Protein AF-A0A877EHP0-F1 (afdb_monomer)

InterPro domains:
  IPR005797 Cytochrome b/b6, N-terminal domain [PF00033] (1-67)
  IPR005797 Cytochrome b/b6, N-terminal domain [PS51002] (1-67)
  IPR016174 Di-haem cytochrome, transmembrane [SSF81342] (1-67)
  IPR027387 Cytochrome b/b6-like domain superfamily [G3DSA:1.20.810.10] (1-67)

Organism: NCBI:txid2794849

Foldseek 3Di:
DVVLVVLLVVLVVVLVVQADPDPVCRVVSLVCLCPVNDCSVVSVCCNVVSVVVVVVVVCVVVVVVVD

pLDDT: mean 96.12, std 1.93, range [85.19, 98.12]

Radius of gyration: 14.73 Å; Cα contacts (8 Å, |Δi|>4): 42; chains: 1; bounding box: 39×14×40 Å

Mean predicted aligned error: 2.7 Å

Structure (mmCIF, N/CA/C/O backbone):
data_AF-A0A877EHP0-F1
#
_entry.id   AF-A0A877EHP0-F1
#
loop_
_atom_site.group_PDB
_atom_site.id
_atom_site.type_symbol
_atom_site.label_atom_id
_atom_site.label_alt_id
_atom_site.label_comp_id
_atom_site.label_asym_id
_atom_site.label_entity_id
_atom_site.label_seq_id
_atom_site.pdbx_PDB_ins_code
_atom_site.Cartn_x
_atom_site.Cartn_y
_atom_site.Cartn_z
_atom_site.occupancy
_atom_site.B_iso_or_equiv
_atom_site.auth_seq_id
_atom_site.auth_comp_id
_atom_site.auth_asym_id
_atom_site.auth_atom_id
_atom_site.pdbx_PDB_model_num
ATOM 1 N N . LEU A 1 1 ? -16.300 -2.399 6.546 1.00 89.31 1 LEU A N 1
ATOM 2 C CA . LEU A 1 1 ? -15.295 -3.486 6.642 1.00 89.31 1 LEU A CA 1
ATOM 3 C C . LEU A 1 1 ? -15.316 -4.416 5.433 1.00 89.31 1 LEU A C 1
ATOM 5 O O . LEU A 1 1 ? -14.318 -4.424 4.732 1.00 89.31 1 LEU A O 1
ATOM 9 N N . GLY A 1 2 ? -16.412 -5.127 5.127 1.00 94.50 2 GLY A N 1
ATOM 10 C CA . GLY A 1 2 ? -16.447 -6.069 3.989 1.00 94.50 2 GLY A CA 1
ATOM 11 C C . GLY A 1 2 ? -16.062 -5.456 2.632 1.00 94.50 2 GLY A C 1
ATOM 12 O O . GLY A 1 2 ? -15.184 -5.975 1.954 1.00 94.50 2 GLY A O 1
ATOM 13 N N . ILE A 1 3 ? -16.631 -4.297 2.280 1.00 94.56 3 ILE A N 1
ATOM 14 C CA . ILE A 1 3 ? -16.286 -3.583 1.034 1.00 94.56 3 ILE A CA 1
ATOM 15 C C . ILE A 1 3 ? -14.817 -3.133 1.030 1.00 94.56 3 ILE A C 1
ATOM 17 O O . ILE A 1 3 ? -14.122 -3.323 0.037 1.00 94.56 3 ILE A O 1
ATOM 21 N N . CYS A 1 4 ? -14.320 -2.592 2.149 1.00 95.44 4 CYS A N 1
ATOM 22 C CA . CYS A 1 4 ? -12.916 -2.191 2.285 1.00 95.44 4 CYS A CA 1
ATOM 23 C C . CYS A 1 4 ? -11.972 -3.387 2.094 1.00 95.44 4 CYS A C 1
ATOM 25 O O . CYS A 1 4 ? -10.941 -3.251 1.448 1.00 95.44 4 CYS A O 1
ATOM 27 N N . LEU A 1 5 ? -12.338 -4.562 2.616 1.00 97.00 5 LEU A N 1
ATOM 28 C CA . LEU A 1 5 ? -11.550 -5.783 2.472 1.00 97.00 5 LEU A CA 1
ATOM 29 C C . LEU A 1 5 ? -11.471 -6.234 1.010 1.00 97.00 5 LEU A C 1
ATOM 31 O O . LEU A 1 5 ? -10.377 -6.461 0.502 1.00 97.00 5 LEU A O 1
ATOM 35 N N . VAL A 1 6 ? -12.613 -6.313 0.322 1.00 97.88 6 VAL A N 1
ATOM 36 C CA . VAL A 1 6 ? -12.656 -6.701 -1.098 1.00 97.88 6 VAL A CA 1
ATOM 37 C C . VAL A 1 6 ? -11.852 -5.718 -1.949 1.00 97.88 6 VA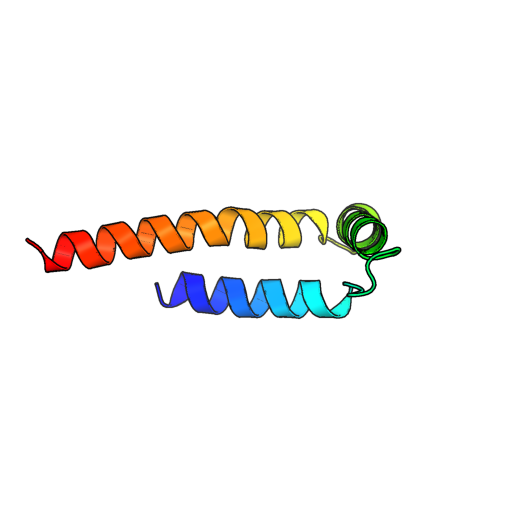L A C 1
ATOM 39 O O . VAL A 1 6 ? -11.028 -6.141 -2.757 1.00 97.88 6 VAL A O 1
ATOM 42 N N . ALA A 1 7 ? -12.021 -4.411 -1.725 1.00 96.12 7 ALA A N 1
ATOM 43 C CA . ALA A 1 7 ? -11.264 -3.386 -2.436 1.00 96.12 7 ALA A CA 1
ATOM 44 C C . ALA A 1 7 ? -9.744 -3.516 -2.212 1.00 96.12 7 ALA A C 1
ATOM 46 O O . ALA A 1 7 ? -8.981 -3.418 -3.174 1.00 96.12 7 ALA A O 1
ATOM 47 N N . GLN A 1 8 ? -9.295 -3.793 -0.981 1.00 97.69 8 GLN A N 1
ATOM 48 C CA . GLN A 1 8 ? -7.869 -3.971 -0.681 1.00 97.69 8 GLN A CA 1
ATOM 49 C C . GLN A 1 8 ? -7.281 -5.248 -1.285 1.00 97.69 8 GLN A C 1
ATOM 51 O O . GLN A 1 8 ? -6.159 -5.203 -1.785 1.00 97.69 8 GLN A O 1
ATOM 56 N N . ILE A 1 9 ? -8.024 -6.360 -1.291 1.00 98.00 9 ILE A N 1
ATOM 57 C CA . ILE A 1 9 ? -7.572 -7.611 -1.920 1.00 98.00 9 ILE A CA 1
ATOM 58 C C . ILE A 1 9 ? -7.419 -7.419 -3.429 1.00 98.00 9 ILE A C 1
ATOM 60 O O . ILE A 1 9 ? -6.382 -7.768 -3.986 1.00 98.00 9 ILE A O 1
ATOM 64 N N . LEU A 1 10 ? -8.421 -6.828 -4.088 1.00 98.06 10 LEU A N 1
ATOM 65 C CA . LEU A 1 10 ? -8.382 -6.616 -5.534 1.00 98.06 10 LEU A CA 1
ATOM 66 C C . LEU A 1 10 ? -7.241 -5.673 -5.925 1.00 98.06 10 LEU A C 1
ATOM 68 O O . LEU A 1 10 ? -6.397 -6.032 -6.741 1.00 98.06 10 LEU A O 1
ATOM 72 N N . THR A 1 11 ? -7.168 -4.490 -5.311 1.00 96.88 11 THR A N 1
ATOM 73 C CA . THR A 1 11 ? -6.102 -3.520 -5.614 1.00 96.88 11 THR A CA 1
ATOM 74 C C . THR A 1 11 ? -4.713 -4.060 -5.270 1.00 96.88 11 THR A C 1
ATOM 76 O O . THR A 1 11 ? -3.783 -3.864 -6.049 1.00 96.88 11 THR A O 1
ATOM 79 N N . GLY A 1 12 ? -4.578 -4.790 -4.158 1.00 97.50 12 GLY A N 1
ATOM 80 C CA . GLY A 1 12 ? -3.329 -5.426 -3.744 1.00 97.50 12 GLY A CA 1
ATOM 81 C C . GLY A 1 12 ? -2.863 -6.511 -4.714 1.00 97.50 12 GLY A C 1
ATOM 82 O O . GLY A 1 12 ? -1.685 -6.547 -5.056 1.00 97.50 12 GLY A O 1
ATOM 83 N N . LEU A 1 13 ? -3.780 -7.342 -5.222 1.00 97.75 13 LEU A N 1
ATOM 84 C CA . LEU A 1 13 ? -3.461 -8.357 -6.229 1.00 97.75 13 LEU A CA 1
ATOM 85 C C . LEU A 1 13 ? -2.968 -7.716 -7.534 1.00 97.75 13 LEU A C 1
ATOM 87 O O . LEU A 1 13 ? -1.958 -8.148 -8.082 1.00 97.75 13 LEU A O 1
ATOM 91 N N . PHE A 1 14 ? -3.629 -6.649 -7.997 1.00 94.75 14 PHE A N 1
ATOM 92 C CA . PHE A 1 14 ? -3.184 -5.900 -9.178 1.00 94.75 14 PHE A CA 1
ATOM 93 C C . PHE A 1 14 ? -1.810 -5.251 -8.988 1.00 94.75 14 PHE A C 1
ATOM 95 O O . PHE A 1 14 ? -0.985 -5.294 -9.897 1.00 94.75 14 PHE A O 1
ATOM 102 N N . LEU A 1 15 ? -1.532 -4.697 -7.807 1.00 96.44 15 LEU A N 1
ATOM 103 C CA . LEU A 1 15 ? -0.216 -4.146 -7.479 1.00 96.44 15 LEU A CA 1
ATOM 104 C C . LEU A 1 15 ? 0.864 -5.234 -7.441 1.00 96.44 15 LEU A C 1
ATOM 106 O O . LEU A 1 15 ? 1.951 -5.030 -7.977 1.00 96.44 15 LEU A O 1
ATOM 110 N N . ALA A 1 16 ? 0.556 -6.397 -6.863 1.00 96.69 16 ALA A N 1
ATOM 111 C CA . ALA A 1 16 ? 1.488 -7.515 -6.747 1.00 96.69 16 ALA A CA 1
ATOM 112 C C . ALA A 1 16 ? 1.928 -8.072 -8.110 1.00 96.69 16 ALA A C 1
ATOM 114 O O . ALA A 1 16 ? 3.076 -8.481 -8.246 1.00 96.69 16 ALA A O 1
ATOM 115 N N . MET A 1 17 ? 1.068 -8.029 -9.135 1.00 96.50 17 MET A N 1
ATOM 116 C CA . MET A 1 17 ? 1.432 -8.453 -10.496 1.00 96.50 17 MET A CA 1
ATOM 117 C C . MET A 1 17 ? 2.541 -7.597 -11.137 1.00 96.50 17 MET A C 1
ATOM 119 O O . MET A 1 17 ? 3.188 -8.050 -12.077 1.00 96.50 17 MET A O 1
ATOM 123 N N . HIS A 1 18 ? 2.770 -6.377 -10.642 1.00 95.06 18 HIS A N 1
ATOM 124 C CA . HIS A 1 18 ? 3.768 -5.441 -11.170 1.00 95.06 18 HIS A CA 1
ATOM 125 C C . HIS A 1 18 ? 4.882 -5.098 -10.167 1.00 95.06 18 HIS A C 1
ATOM 127 O O . HIS A 1 18 ? 5.770 -4.306 -10.488 1.00 95.06 18 HIS A O 1
ATOM 133 N N . TYR A 1 19 ? 4.823 -5.647 -8.953 1.00 96.38 19 TYR A N 1
ATOM 134 C CA . TYR A 1 19 ? 5.761 -5.357 -7.872 1.00 96.38 19 TYR A CA 1
ATOM 135 C C . TYR A 1 19 ? 6.875 -6.407 -7.804 1.00 96.38 19 TYR A C 1
ATOM 137 O O . TYR A 1 19 ? 6.610 -7.606 -7.884 1.00 96.38 19 TYR A O 1
ATOM 145 N N . THR A 1 20 ? 8.111 -5.957 -7.577 1.00 96.25 20 THR A N 1
ATOM 146 C CA . THR A 1 20 ? 9.269 -6.838 -7.360 1.00 96.25 20 THR A CA 1
ATOM 147 C C . THR A 1 20 ? 9.701 -6.769 -5.899 1.00 96.25 20 THR A C 1
ATOM 149 O O . THR A 1 20 ? 9.912 -5.688 -5.359 1.00 96.25 20 THR A O 1
ATOM 152 N N . SER A 1 21 ? 9.858 -7.921 -5.244 1.00 94.44 21 SER A N 1
ATOM 153 C CA . SER A 1 21 ? 10.158 -8.008 -3.806 1.00 94.44 21 SER A CA 1
ATOM 154 C C . SER A 1 21 ? 11.644 -7.914 -3.442 1.00 94.44 21 SER A C 1
ATOM 156 O O . SER A 1 21 ? 11.982 -7.980 -2.263 1.00 94.44 21 SER A O 1
ATOM 158 N N . ASP A 1 22 ? 12.534 -7.801 -4.426 1.00 96.06 22 ASP A N 1
ATOM 159 C CA . ASP A 1 22 ? 13.973 -7.660 -4.202 1.00 96.06 22 ASP A CA 1
ATOM 160 C C . ASP A 1 22 ? 14.316 -6.249 -3.693 1.00 96.06 22 ASP A C 1
ATOM 162 O O . ASP A 1 22 ? 13.825 -5.249 -4.216 1.00 96.06 22 ASP A O 1
ATOM 166 N N . THR A 1 23 ? 15.166 -6.145 -2.670 1.00 94.75 23 THR A N 1
ATOM 167 C CA . THR A 1 23 ? 15.418 -4.875 -1.963 1.00 94.75 23 THR A CA 1
ATOM 168 C C . THR A 1 23 ? 16.094 -3.816 -2.832 1.00 94.75 23 THR A C 1
ATOM 170 O O . THR A 1 23 ? 15.919 -2.626 -2.569 1.00 94.75 23 THR A O 1
ATOM 173 N N . MET A 1 24 ? 16.815 -4.214 -3.886 1.00 96.31 24 MET A N 1
ATOM 174 C CA . MET A 1 24 ? 17.454 -3.281 -4.817 1.00 96.31 24 MET A CA 1
ATOM 175 C C . MET A 1 24 ? 16.463 -2.726 -5.849 1.00 96.31 24 MET A C 1
ATOM 177 O O . MET A 1 24 ? 16.670 -1.633 -6.375 1.00 96.31 24 MET A O 1
ATOM 181 N N . THR A 1 25 ? 15.376 -3.452 -6.132 1.00 95.31 25 THR A N 1
ATOM 182 C CA . THR A 1 25 ? 14.405 -3.114 -7.192 1.00 95.31 25 THR A CA 1
ATOM 183 C C . THR A 1 25 ? 12.989 -2.824 -6.687 1.0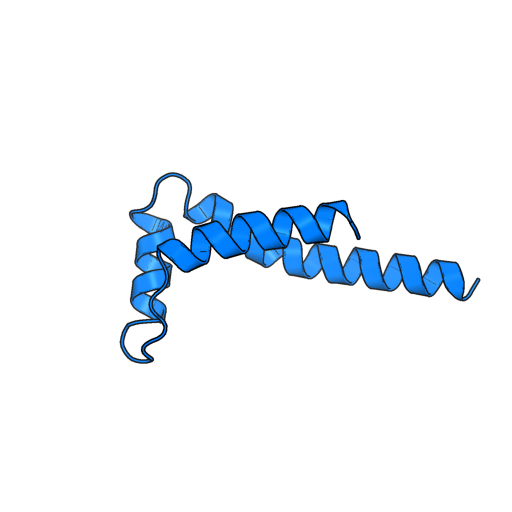0 95.31 25 THR A C 1
ATOM 185 O O . THR A 1 25 ? 12.132 -2.378 -7.451 1.00 95.31 25 THR A O 1
ATOM 188 N N . ALA A 1 26 ? 12.729 -2.986 -5.389 1.00 95.81 26 ALA A N 1
ATOM 189 C CA . ALA A 1 26 ? 11.421 -2.743 -4.789 1.00 95.81 26 ALA A CA 1
ATOM 190 C C . ALA A 1 26 ? 10.919 -1.318 -5.057 1.00 95.81 26 ALA A C 1
ATOM 192 O O . ALA A 1 26 ? 9.810 -1.128 -5.558 1.00 95.81 26 ALA A O 1
ATOM 193 N N . PHE A 1 27 ? 11.750 -0.302 -4.807 1.00 95.50 27 PHE A N 1
ATOM 194 C CA . PHE A 1 27 ? 11.353 1.088 -5.038 1.00 95.50 27 PHE A CA 1
ATOM 195 C C . PHE A 1 27 ? 11.170 1.408 -6.527 1.00 95.50 27 PHE A C 1
ATOM 197 O O . PHE A 1 27 ? 10.201 2.075 -6.898 1.00 95.50 27 PHE A O 1
ATOM 204 N N . SER A 1 28 ? 12.058 0.901 -7.389 1.00 95.81 28 SER A N 1
ATOM 205 C CA . SER A 1 28 ? 11.959 1.140 -8.830 1.00 95.81 28 SER A CA 1
ATOM 206 C C . SER A 1 28 ? 10.709 0.483 -9.433 1.00 95.81 28 SER A C 1
ATOM 208 O O . SER A 1 28 ? 10.042 1.093 -10.271 1.00 95.81 28 SER A O 1
ATOM 210 N N . SER A 1 29 ? 10.302 -0.691 -8.937 1.00 95.38 29 SER A N 1
ATOM 211 C CA . SER A 1 29 ? 9.045 -1.336 -9.343 1.00 95.38 29 SER A CA 1
ATOM 212 C C . SER A 1 29 ? 7.807 -0.511 -8.955 1.00 95.38 29 SER A C 1
ATOM 214 O O . SER A 1 29 ? 6.881 -0.366 -9.752 1.00 95.38 29 SER A O 1
ATOM 216 N N . VAL A 1 30 ? 7.812 0.155 -7.792 1.00 96.06 30 VAL A N 1
ATOM 217 C CA . VAL A 1 30 ? 6.733 1.082 -7.402 1.00 96.06 30 VAL A CA 1
ATOM 218 C C . VAL A 1 30 ? 6.698 2.315 -8.307 1.00 96.06 30 VAL A C 1
ATOM 220 O O . VAL A 1 30 ? 5.614 2.784 -8.665 1.00 96.06 30 VAL A O 1
ATOM 223 N N . THR A 1 31 ? 7.856 2.851 -8.705 1.00 96.06 31 THR A N 1
ATOM 224 C CA . THR A 1 31 ? 7.888 3.964 -9.666 1.00 96.06 31 THR A CA 1
ATOM 225 C C . THR A 1 31 ? 7.383 3.558 -11.048 1.00 96.06 31 THR A C 1
ATOM 227 O O . THR A 1 31 ? 6.643 4.336 -11.650 1.00 96.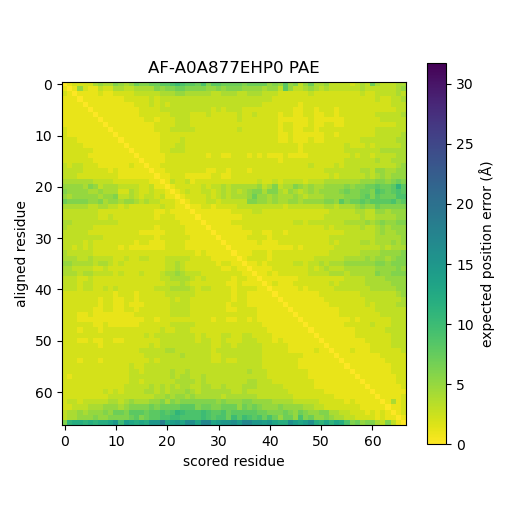06 31 THR A O 1
ATOM 230 N N . HIS A 1 32 ? 7.695 2.338 -11.494 1.00 95.94 32 HIS A N 1
ATOM 231 C CA . HIS A 1 32 ? 7.171 1.762 -12.732 1.00 95.94 32 HIS A CA 1
ATOM 232 C C . HIS A 1 32 ? 5.640 1.621 -12.679 1.00 95.94 32 HIS A C 1
ATOM 234 O O . HIS A 1 32 ? 4.941 2.072 -13.581 1.00 95.94 32 HIS A O 1
ATOM 240 N N . ILE A 1 33 ? 5.080 1.124 -11.569 1.00 96.50 33 ILE A N 1
ATOM 241 C CA . ILE A 1 33 ? 3.620 1.081 -11.360 1.00 96.50 33 ILE A CA 1
ATOM 242 C C . ILE A 1 33 ? 2.989 2.476 -11.476 1.00 96.50 33 ILE A C 1
ATOM 244 O O . ILE A 1 33 ? 1.922 2.632 -12.062 1.00 96.50 33 ILE A O 1
ATOM 248 N N . CYS A 1 34 ? 3.617 3.509 -10.915 1.00 96.06 34 CYS A N 1
ATOM 249 C CA . CYS A 1 34 ? 3.052 4.857 -10.962 1.00 96.06 34 CYS A CA 1
ATOM 250 C C . CYS A 1 34 ? 3.112 5.514 -12.345 1.00 96.06 34 CYS A C 1
ATOM 252 O O . CYS A 1 34 ? 2.245 6.337 -12.635 1.00 96.06 34 CYS A O 1
ATOM 254 N N . ARG A 1 35 ? 4.145 5.230 -13.143 1.00 94.81 35 ARG A N 1
ATOM 255 C CA . ARG A 1 35 ? 4.427 5.968 -14.384 1.00 94.81 35 ARG A CA 1
ATOM 256 C C . ARG A 1 35 ? 4.081 5.204 -15.652 1.00 94.81 35 ARG A C 1
ATOM 258 O O . ARG A 1 35 ? 3.605 5.821 -16.597 1.00 94.81 35 ARG A O 1
ATOM 265 N N . ASP A 1 36 ? 4.278 3.894 -15.638 1.00 95.31 36 ASP A N 1
ATOM 266 C CA . ASP A 1 36 ? 4.287 3.079 -16.850 1.00 95.31 36 ASP A CA 1
ATOM 267 C C . ASP A 1 36 ? 3.087 2.116 -16.912 1.00 95.31 36 ASP A C 1
ATOM 269 O O . ASP A 1 36 ? 2.679 1.694 -17.993 1.00 95.31 36 ASP A O 1
ATOM 273 N N . VAL A 1 37 ? 2.453 1.805 -15.772 1.00 95.25 37 VAL A N 1
ATOM 274 C CA . VAL A 1 37 ? 1.221 0.999 -15.725 1.00 95.25 37 VAL A CA 1
ATOM 275 C C . VAL A 1 37 ? -0.015 1.887 -15.903 1.00 95.25 37 VAL A C 1
ATOM 277 O O . VAL A 1 37 ? -0.216 2.867 -15.181 1.00 95.25 37 VAL A O 1
ATOM 280 N N . ASN A 1 38 ? -0.903 1.506 -16.827 1.00 96.06 38 ASN A N 1
ATOM 281 C CA . ASN A 1 38 ? -2.172 2.198 -17.069 1.00 96.06 38 ASN A CA 1
ATOM 282 C C . ASN A 1 38 ? -3.010 2.288 -15.786 1.00 96.06 38 ASN A C 1
ATOM 284 O O . ASN A 1 38 ? -3.326 1.273 -15.171 1.00 96.06 38 ASN A O 1
ATOM 288 N N . TYR A 1 39 ? -3.375 3.509 -15.380 1.00 95.88 39 TYR A N 1
ATOM 289 C CA . TYR A 1 39 ? -4.059 3.794 -14.107 1.00 95.88 39 TYR A CA 1
ATOM 290 C C . TYR A 1 39 ? -3.329 3.286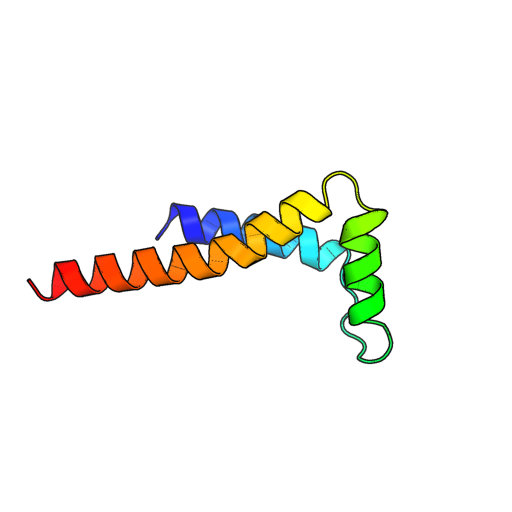 -12.848 1.00 95.88 39 TYR A C 1
ATOM 292 O O . TYR A 1 39 ? -3.902 3.304 -11.757 1.00 95.88 39 TYR A O 1
ATOM 300 N N . GLY A 1 40 ? -2.060 2.883 -12.947 1.00 95.12 40 GLY A N 1
ATOM 301 C CA . GLY A 1 40 ? -1.317 2.322 -11.822 1.00 95.12 40 GLY A CA 1
ATOM 302 C C . GLY A 1 40 ? -1.135 3.323 -10.679 1.00 95.12 40 GLY A C 1
ATOM 303 O O . GLY A 1 40 ? -1.242 2.951 -9.510 1.00 95.12 40 GLY A O 1
ATOM 304 N N . TRP A 1 41 ? -0.998 4.619 -10.990 1.00 96.25 41 TRP A N 1
ATOM 305 C CA . TRP A 1 41 ? -1.014 5.688 -9.984 1.00 96.25 41 TRP A CA 1
ATOM 306 C C . TRP A 1 41 ? -2.316 5.693 -9.167 1.00 96.25 41 TRP A C 1
ATOM 308 O O . TRP A 1 41 ? -2.268 5.746 -7.938 1.00 96.25 41 TRP A O 1
ATOM 318 N N . LEU A 1 42 ? -3.468 5.575 -9.835 1.00 96.75 42 LEU A N 1
ATOM 319 C CA . LEU A 1 42 ? -4.785 5.571 -9.203 1.00 96.75 42 LEU A CA 1
ATOM 320 C C . LEU A 1 42 ? -4.957 4.334 -8.319 1.00 96.75 42 LEU A C 1
ATOM 322 O O . LEU A 1 42 ? -5.369 4.465 -7.169 1.00 96.75 42 LEU A O 1
ATOM 326 N N . ILE A 1 43 ? -4.587 3.152 -8.821 1.00 96.56 43 ILE A N 1
ATOM 327 C CA . ILE A 1 43 ? -4.662 1.892 -8.066 1.00 96.56 43 ILE A CA 1
ATOM 328 C C . ILE A 1 43 ? -3.763 1.955 -6.825 1.00 96.56 43 ILE A C 1
ATOM 330 O O . ILE A 1 43 ? -4.193 1.566 -5.738 1.00 96.56 43 ILE A O 1
ATOM 334 N N . ARG A 1 44 ? -2.549 2.512 -6.945 1.00 97.19 44 ARG A N 1
ATOM 335 C CA . ARG A 1 44 ? -1.644 2.690 -5.801 1.00 97.19 44 ARG A CA 1
ATOM 336 C C . ARG A 1 44 ? -2.238 3.624 -4.750 1.00 97.19 44 ARG A C 1
ATOM 338 O O . ARG A 1 44 ? -2.183 3.315 -3.561 1.00 97.19 44 ARG A O 1
ATOM 345 N N . TYR A 1 45 ? -2.812 4.753 -5.168 1.00 97.75 45 TYR A N 1
ATOM 346 C CA . TYR A 1 45 ? -3.459 5.673 -4.233 1.00 97.75 45 TYR A CA 1
ATOM 347 C C . TYR A 1 45 ? -4.707 5.071 -3.599 1.00 97.75 45 TYR A C 1
ATOM 349 O O . TYR A 1 45 ? -4.923 5.286 -2.407 1.00 97.75 45 TYR A O 1
ATOM 357 N N . LEU A 1 46 ? -5.496 4.304 -4.350 1.00 97.56 46 LEU A N 1
ATOM 358 C CA . LEU A 1 46 ? -6.663 3.614 -3.819 1.00 97.56 46 LEU A CA 1
ATOM 359 C C . LEU A 1 46 ? -6.253 2.580 -2.765 1.00 97.56 46 LEU A C 1
ATOM 361 O O . LEU A 1 46 ? -6.849 2.559 -1.695 1.00 97.56 46 LEU A O 1
ATOM 365 N N . HIS A 1 47 ? -5.199 1.799 -3.014 1.00 98.12 47 HIS A N 1
ATOM 366 C CA . HIS A 1 47 ? -4.695 0.820 -2.051 1.00 98.12 47 HIS A CA 1
ATOM 367 C C . HIS A 1 47 ? -4.105 1.477 -0.791 1.00 98.12 47 HIS A C 1
ATOM 369 O O . HIS A 1 47 ? -4.383 1.050 0.331 1.00 98.12 47 HIS A O 1
ATOM 375 N N . ALA A 1 48 ? -3.321 2.549 -0.955 1.00 97.69 48 ALA A N 1
ATOM 376 C CA . ALA A 1 48 ? -2.704 3.259 0.166 1.00 97.69 48 ALA A CA 1
ATOM 377 C C . ALA A 1 48 ? -3.742 3.995 1.035 1.00 97.69 48 ALA A C 1
ATOM 379 O O . ALA A 1 48 ? -3.769 3.815 2.251 1.00 97.69 48 ALA A O 1
ATOM 380 N N . ASN A 1 49 ? -4.637 4.785 0.430 1.00 97.75 49 ASN A N 1
ATOM 381 C CA . ASN A 1 49 ? -5.689 5.493 1.173 1.00 97.75 49 ASN A CA 1
ATOM 382 C C . ASN A 1 49 ? -6.786 4.537 1.670 1.00 97.75 49 ASN A C 1
ATOM 384 O O . ASN A 1 49 ? -7.366 4.754 2.736 1.00 97.75 49 ASN A O 1
ATOM 388 N N . GLY A 1 50 ? -7.043 3.453 0.933 1.00 97.50 50 GLY A N 1
ATOM 389 C CA . GLY A 1 50 ? -7.962 2.386 1.318 1.00 97.50 50 GLY A CA 1
ATOM 390 C C . GLY A 1 50 ? -7.545 1.691 2.612 1.00 97.50 50 GLY A C 1
ATOM 391 O O . GLY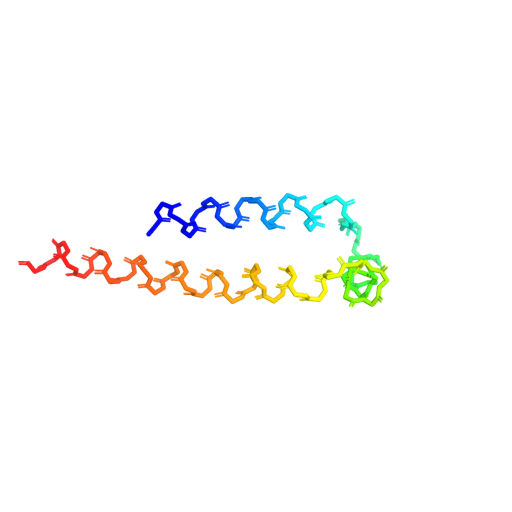 A 1 50 ? -8.411 1.349 3.418 1.00 97.50 50 GLY A O 1
ATOM 392 N N . ALA A 1 51 ? -6.240 1.566 2.876 1.00 97.62 51 ALA A N 1
ATOM 393 C CA . ALA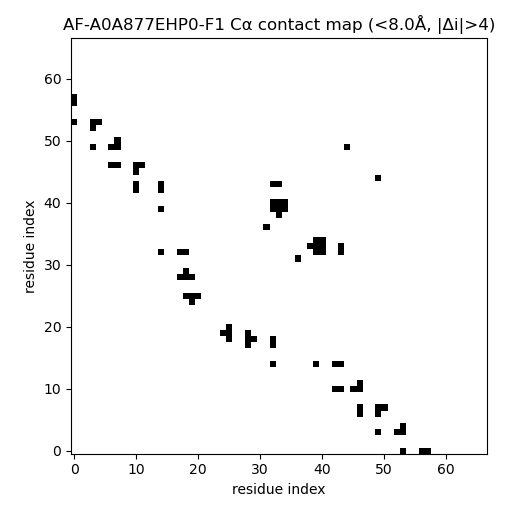 A 1 51 ? -5.735 1.056 4.149 1.00 97.62 51 ALA A CA 1
ATOM 394 C C . ALA A 1 51 ? -6.130 1.971 5.324 1.00 97.62 51 ALA A C 1
ATOM 396 O O . ALA A 1 51 ? -6.663 1.492 6.324 1.00 97.62 51 ALA A O 1
ATOM 397 N N . SER A 1 52 ? -5.967 3.291 5.189 1.00 97.75 52 SER A N 1
ATOM 398 C CA . SER A 1 52 ? -6.404 4.254 6.212 1.00 97.75 52 SER A CA 1
ATOM 399 C C . SER A 1 52 ? -7.918 4.202 6.438 1.00 97.75 52 SER A C 1
ATOM 401 O O . SER A 1 52 ? -8.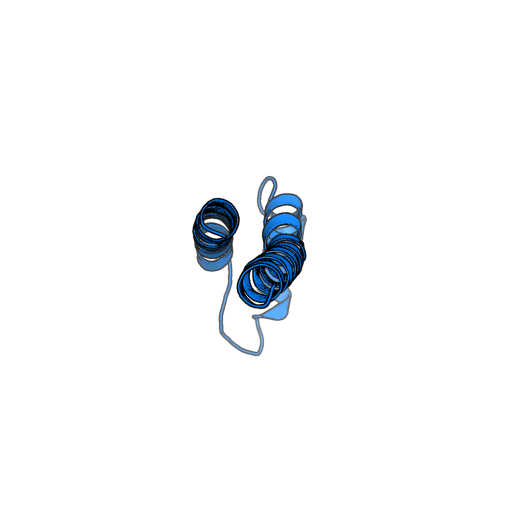377 4.152 7.580 1.00 97.75 52 SER A O 1
ATOM 403 N N . MET A 1 53 ? -8.706 4.138 5.359 1.00 96.12 53 MET A N 1
ATOM 404 C CA . MET A 1 53 ? -10.162 3.979 5.448 1.00 96.12 53 MET A CA 1
ATOM 405 C C . MET A 1 53 ? -10.552 2.675 6.159 1.00 96.12 53 MET A C 1
ATOM 407 O O . MET A 1 53 ? -11.499 2.668 6.946 1.00 96.12 53 MET A O 1
ATOM 411 N N . PHE A 1 54 ? -9.815 1.583 5.927 1.00 96.19 54 PHE A N 1
ATOM 412 C CA . PHE A 1 54 ? -10.041 0.309 6.605 1.00 96.19 54 PHE A CA 1
ATOM 413 C C . PHE A 1 54 ? -9.911 0.456 8.126 1.00 96.19 54 PHE A C 1
ATOM 415 O O . PHE A 1 54 ? -10.811 0.027 8.850 1.00 96.19 54 PHE A O 1
ATOM 422 N N . PHE A 1 55 ? -8.853 1.117 8.608 1.00 96.81 55 PHE A N 1
ATOM 423 C CA . PHE A 1 55 ? -8.668 1.384 10.039 1.00 96.81 55 PHE A CA 1
ATOM 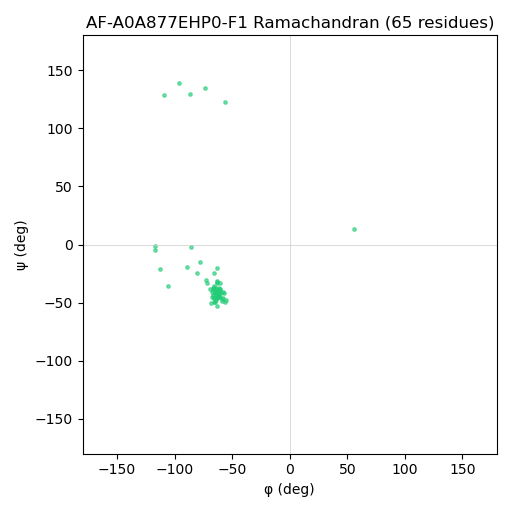424 C C . PHE A 1 55 ? -9.751 2.304 10.609 1.00 96.81 55 PHE A C 1
ATOM 426 O O . PHE A 1 55 ? -10.279 2.014 11.679 1.00 96.81 55 PHE A O 1
ATOM 433 N N . ILE A 1 56 ? -10.160 3.349 9.882 1.00 97.62 56 ILE A N 1
ATOM 434 C CA . ILE A 1 56 ? -11.277 4.212 10.303 1.00 97.62 56 ILE A CA 1
ATOM 435 C C . ILE A 1 56 ? -12.563 3.387 10.459 1.00 97.62 56 ILE A C 1
ATOM 437 O O . ILE A 1 56 ? -13.229 3.458 11.492 1.00 97.62 56 ILE A O 1
ATOM 441 N N . CYS A 1 57 ? -12.903 2.555 9.469 1.00 96.88 57 CYS A N 1
ATOM 442 C CA . CYS A 1 57 ? -14.062 1.667 9.549 1.00 96.88 57 CYS A CA 1
ATOM 443 C C . CYS A 1 57 ? -13.957 0.664 10.705 1.00 96.88 57 CYS A C 1
ATOM 445 O O . CYS A 1 57 ? -14.974 0.352 11.320 1.00 96.88 57 CYS A O 1
ATOM 447 N N . LEU A 1 58 ? -12.759 0.145 10.981 1.00 97.62 58 LEU A N 1
ATOM 448 C CA . LEU A 1 58 ? -12.513 -0.782 12.082 1.00 97.62 58 LEU A CA 1
ATOM 449 C C . LEU A 1 58 ? -12.735 -0.096 13.431 1.00 97.62 58 LEU A C 1
ATOM 451 O O . LEU A 1 58 ? -13.499 -0.613 14.243 1.00 97.62 58 LEU A O 1
ATOM 455 N N . PHE A 1 59 ? -12.153 1.085 13.647 1.00 97.56 59 PHE A N 1
ATOM 456 C CA . PHE A 1 59 ? -12.329 1.837 14.890 1.00 97.56 59 PHE A CA 1
ATOM 457 C C . PHE A 1 59 ? -13.786 2.232 15.125 1.00 97.56 59 PHE A C 1
ATOM 459 O O . PHE A 1 59 ? -14.287 2.045 16.230 1.00 97.56 59 PHE A O 1
ATOM 466 N N . LEU A 1 60 ? -14.497 2.695 14.092 1.00 97.06 60 LEU A N 1
ATOM 467 C CA . LEU A 1 60 ? -15.927 2.999 14.203 1.00 97.06 60 LEU A CA 1
ATOM 468 C C . LEU A 1 60 ? -16.764 1.745 14.492 1.00 97.06 60 LEU A C 1
ATOM 470 O O . LEU A 1 60 ? -17.708 1.800 15.277 1.00 97.06 60 LEU A O 1
ATOM 474 N N . HIS A 1 61 ? -16.428 0.606 13.882 1.00 96.69 61 HIS A N 1
ATOM 475 C CA . HIS A 1 61 ? -17.147 -0.646 14.107 1.00 96.69 61 HIS A CA 1
ATOM 476 C C . HIS A 1 61 ? -16.957 -1.180 15.530 1.00 96.69 61 HIS A C 1
ATOM 478 O O . HIS A 1 61 ? -17.943 -1.561 16.159 1.00 96.69 61 HIS A O 1
ATOM 484 N N . VAL A 1 62 ? -15.718 -1.174 16.036 1.00 97.94 62 VAL A N 1
ATOM 485 C CA . VAL A 1 62 ? -15.403 -1.561 17.420 1.00 97.94 62 VAL A CA 1
ATOM 486 C C . VAL A 1 62 ? -16.026 -0.572 18.401 1.00 97.94 62 VAL A C 1
ATOM 488 O O . VAL A 1 62 ? -16.693 -1.000 19.333 1.00 97.94 62 VAL A O 1
ATOM 491 N N . GLY A 1 63 ? -15.891 0.736 18.157 1.00 97.38 63 GLY A N 1
ATOM 492 C CA . GLY A 1 63 ? -16.481 1.783 18.995 1.00 97.38 63 GLY A CA 1
ATOM 493 C C . GLY A 1 63 ? -18.000 1.656 19.122 1.00 97.38 63 GLY A C 1
ATOM 494 O O . GLY A 1 63 ? -18.526 1.758 20.223 1.00 97.38 63 GLY A O 1
ATOM 495 N N . ARG A 1 64 ? -18.702 1.328 18.028 1.00 95.62 64 ARG A N 1
ATOM 496 C CA . ARG A 1 64 ? -20.139 1.012 18.067 1.00 95.62 64 ARG A CA 1
ATOM 497 C C . ARG A 1 64 ? -20.455 -0.240 18.892 1.00 95.62 64 ARG A C 1
ATOM 499 O O . ARG A 1 64 ? -21.542 -0.321 19.428 1.00 95.62 64 ARG A O 1
ATOM 506 N N . GLY A 1 65 ? -19.562 -1.227 18.947 1.00 93.69 65 GLY A N 1
ATOM 507 C CA . GLY A 1 65 ? -19.758 -2.430 19.764 1.00 93.69 65 GLY A CA 1
ATOM 508 C C . GLY A 1 65 ? -19.482 -2.226 21.256 1.00 93.69 65 GLY A C 1
ATOM 509 O O . GLY A 1 65 ? -19.843 -3.086 22.052 1.00 93.69 65 GLY A O 1
ATOM 510 N N . LEU A 1 66 ? -18.824 -1.122 21.624 1.00 94.25 66 LEU A N 1
ATOM 511 C CA . LEU A 1 66 ? -18.573 -0.734 23.014 1.00 94.25 66 LEU A CA 1
ATOM 512 C C . LEU A 1 66 ? -19.693 0.137 23.606 1.00 94.25 66 LEU A C 1
ATOM 514 O O . LEU A 1 66 ? -19.764 0.252 24.827 1.00 94.25 66 LEU A O 1
ATOM 518 N N . TYR A 1 67 ? -20.512 0.762 22.754 1.00 85.19 67 TYR A N 1
ATOM 519 C CA . TYR A 1 67 ? -21.729 1.482 23.134 1.00 85.19 67 TYR A CA 1
ATOM 520 C C . TYR A 1 67 ? -22.924 0.528 23.142 1.00 85.19 67 TYR A C 1
ATOM 522 O O . TYR A 1 67 ? -23.630 0.491 24.172 1.00 85.19 67 TYR A O 1
#

Solvent-accessible surface area (backbone atoms only — not comparable to full-atom values): 3709 Å² total; per-residue (Å²): 95,71,68,49,49,53,51,42,53,54,36,48,53,60,48,54,79,58,52,45,88,49,87,91,43,32,67,58,24,54,50,40,32,47,74,74,37,85,66,26,44,57,45,52,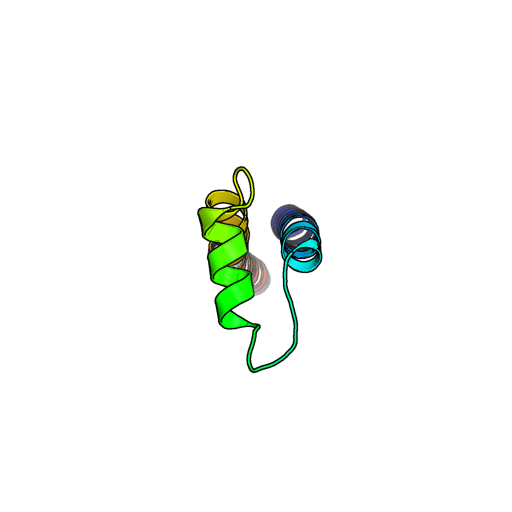51,49,40,58,54,43,50,56,51,40,52,54,44,47,53,54,53,52,52,59,73,75,106

Sequence (67 aa):
LGICLVAQILTGLFLAMHYTSDTMTAFSSVTHICRDVNYGWLIRYLHANGASMFFICLFLHVGRGLY

Nearest PDB structures (foldseek):
  6xi0-assembly1_C  TM=9.968E-01  e=8.790E-05  Rhodobacter capsulatus SB 1003
  1q90-assembly1_B  TM=9.924E-01  e=1.501E-03  Chlamydomonas reinhardtii
  9es7-assembly1_A  TM=9.771E-01  e=1.327E-03  Spinacia oleracea
  4h44-assembly1_A  TM=9.931E-01  e=1.806E-03  Nostoc sp. PCC 7120 = FACHB-418
  2e74-assembly1_A  TM=9.937E-01  e=3.347E-03  Mastigocladus laminosus

Secondary structure (DSSP, 8-state):
-HHHHHHHHHHHHHHHTT---STTTHHHHHHHHHHTSTTHHHHHHHHHHHHHHHHHHHHHHHHHHH-